Protein AF-X1JEK5-F1 (afdb_monomer_lite)

Secondary structure (DSSP, 8-state):
---THHHHHHHHHHGGGGS----------PPPPTT--S-SS--SHHHHHHHHHHHTTSS---TTT--S-SSS-SHHHHHHHHHHHTTTT-TT----EEEEEE-SSSEEEEEEETTEEEEEE--STT-------

Structure (mmCIF, N/CA/C/O backbone):
data_AF-X1JEK5-F1
#
_entry.id   AF-X1JEK5-F1
#
loop_
_atom_site.group_PDB
_atom_site.id
_atom_site.type_symbol
_atom_site.label_atom_id
_atom_site.label_alt_id
_atom_site.label_comp_id
_atom_site.label_asym_id
_atom_site.label_entity_id
_atom_site.label_seq_id
_atom_site.pdbx_PDB_ins_code
_atom_site.Cartn_x
_atom_site.Cartn_y
_atom_site.Cartn_z
_atom_site.occupancy
_atom_site.B_iso_or_equiv
_atom_site.auth_seq_id
_atom_site.auth_comp_id
_atom_site.auth_asym_id
_atom_site.auth_atom_id
_atom_site.pdbx_PDB_model_num
ATOM 1 N N . MET A 1 1 ? 32.662 72.131 3.505 1.00 45.47 1 MET A N 1
ATOM 2 C CA . MET A 1 1 ? 32.841 71.250 2.326 1.00 45.47 1 MET A CA 1
ATOM 3 C C . MET A 1 1 ? 32.049 69.978 2.584 1.00 45.47 1 MET A C 1
ATOM 5 O O . MET A 1 1 ? 32.233 69.378 3.632 1.00 45.47 1 MET A O 1
ATOM 9 N N . ARG A 1 2 ? 31.080 69.660 1.716 1.00 53.00 2 ARG A N 1
ATOM 10 C CA . ARG A 1 2 ? 30.094 68.582 1.913 1.00 53.00 2 ARG A CA 1
ATOM 11 C C . ARG A 1 2 ? 30.813 67.230 2.032 1.00 53.00 2 ARG A C 1
ATOM 13 O O . ARG A 1 2 ? 31.668 66.919 1.206 1.00 53.00 2 ARG A O 1
ATOM 20 N N . SER A 1 3 ? 30.512 66.485 3.091 1.00 46.38 3 SER A N 1
ATOM 21 C CA . SER A 1 3 ? 31.134 65.209 3.447 1.00 46.38 3 SER A CA 1
ATOM 22 C C . SER A 1 3 ? 30.967 64.182 2.321 1.00 46.38 3 SER A C 1
ATOM 24 O O . SER A 1 3 ? 29.884 63.660 2.081 1.00 46.38 3 SER A O 1
ATOM 26 N N . LYS A 1 4 ? 32.069 63.845 1.640 1.00 52.50 4 LYS A N 1
ATOM 27 C CA . LYS A 1 4 ? 32.129 62.798 0.599 1.00 52.50 4 LYS A CA 1
ATOM 28 C C . LYS A 1 4 ? 31.883 61.373 1.138 1.00 52.50 4 LYS A C 1
ATOM 30 O O . LYS A 1 4 ? 31.865 60.422 0.366 1.00 52.50 4 LYS A O 1
ATOM 35 N N . ALA A 1 5 ? 31.687 61.222 2.449 1.00 52.34 5 ALA A N 1
ATOM 36 C CA . ALA A 1 5 ? 31.521 59.936 3.121 1.00 52.34 5 ALA A CA 1
ATOM 37 C C . ALA A 1 5 ? 30.155 59.272 2.855 1.00 52.34 5 ALA A C 1
ATOM 39 O O . ALA A 1 5 ? 30.081 58.050 2.807 1.00 52.34 5 ALA A O 1
ATOM 40 N N . ALA A 1 6 ? 29.088 60.046 2.619 1.00 50.72 6 ALA A N 1
ATOM 41 C CA . ALA A 1 6 ? 27.742 59.489 2.424 1.00 50.72 6 ALA A CA 1
ATOM 42 C C . ALA A 1 6 ? 27.531 58.850 1.034 1.00 50.72 6 ALA A C 1
ATOM 44 O O . ALA A 1 6 ? 26.699 57.963 0.874 1.00 50.72 6 ALA A O 1
ATOM 45 N N . THR A 1 7 ? 28.303 59.262 0.023 1.00 47.41 7 THR A N 1
ATOM 46 C CA . THR A 1 7 ? 28.150 58.787 -1.366 1.00 47.41 7 THR A CA 1
ATOM 47 C C . THR A 1 7 ? 28.859 57.451 -1.620 1.00 47.41 7 THR A C 1
ATOM 49 O O . THR A 1 7 ? 28.434 56.688 -2.479 1.00 47.41 7 THR A O 1
ATOM 52 N N . LEU A 1 8 ? 29.898 57.118 -0.848 1.00 46.22 8 LEU A N 1
ATOM 53 C CA . LEU A 1 8 ? 30.641 55.856 -0.983 1.00 46.22 8 LEU A CA 1
ATOM 54 C C . LEU A 1 8 ? 29.864 54.646 -0.440 1.00 46.22 8 LEU A C 1
ATOM 56 O O . LEU A 1 8 ? 29.939 53.561 -1.011 1.00 46.22 8 LEU A O 1
ATOM 60 N N . VAL A 1 9 ? 29.061 54.847 0.609 1.00 53.06 9 VAL A N 1
ATOM 61 C CA . VAL A 1 9 ? 28.236 53.788 1.219 1.00 53.06 9 VAL A CA 1
ATOM 62 C C . VAL A 1 9 ? 27.078 53.379 0.299 1.00 53.06 9 VAL A C 1
ATOM 64 O O . VAL A 1 9 ? 26.765 52.197 0.192 1.00 53.06 9 VAL A O 1
ATOM 67 N N . ALA A 1 10 ? 26.497 54.329 -0.444 1.00 50.44 10 ALA A N 1
ATOM 68 C CA . ALA A 1 10 ? 25.443 54.038 -1.419 1.00 50.44 10 ALA A CA 1
ATOM 69 C C . ALA A 1 10 ? 25.958 53.265 -2.653 1.00 50.44 10 ALA A C 1
ATOM 71 O O . ALA A 1 10 ? 25.241 52.425 -3.189 1.00 50.44 10 ALA A O 1
ATOM 72 N N . VAL A 1 11 ? 27.208 53.496 -3.083 1.00 48.00 11 VAL A N 1
ATOM 73 C CA . VAL A 1 11 ? 27.819 52.784 -4.226 1.00 48.00 11 VAL A CA 1
ATOM 74 C C . VAL A 1 11 ? 28.258 51.364 -3.844 1.00 48.00 11 VAL A C 1
ATOM 76 O O . VAL A 1 11 ? 28.119 50.451 -4.653 1.00 48.00 11 VAL A O 1
ATOM 79 N N . ALA A 1 12 ? 28.707 51.143 -2.603 1.00 52.03 12 ALA A N 1
ATOM 80 C CA . ALA A 1 12 ? 29.014 49.800 -2.102 1.00 52.03 12 ALA A CA 1
ATOM 81 C C . ALA A 1 12 ? 27.759 48.912 -1.982 1.00 52.03 12 ALA A C 1
ATOM 83 O O . ALA A 1 12 ? 27.828 47.717 -2.255 1.00 52.03 12 ALA A O 1
ATOM 84 N N . LEU A 1 13 ? 26.603 49.499 -1.643 1.00 48.41 13 LEU A N 1
ATOM 85 C CA . LEU A 1 13 ? 25.332 48.771 -1.573 1.00 48.41 13 LEU A CA 1
ATOM 86 C C . LEU A 1 13 ? 24.755 48.458 -2.968 1.00 48.41 13 LEU A C 1
ATOM 88 O O . LEU A 1 13 ? 24.114 47.427 -3.147 1.00 48.41 13 LEU A O 1
ATOM 92 N N . LEU A 1 14 ? 25.038 49.300 -3.972 1.00 48.25 14 LEU A N 1
ATOM 93 C CA . LEU A 1 14 ? 24.623 49.078 -5.365 1.00 48.25 14 LEU A CA 1
ATOM 94 C C . LEU A 1 14 ? 25.487 48.021 -6.089 1.00 48.25 14 LEU A C 1
ATOM 96 O O . LEU A 1 14 ? 25.005 47.362 -7.005 1.00 48.25 14 LEU A O 1
ATOM 100 N N . LEU A 1 15 ? 26.741 47.819 -5.661 1.00 49.97 15 LEU A N 1
ATOM 101 C CA . LEU A 1 15 ? 27.645 46.785 -6.194 1.00 49.97 15 LEU A CA 1
ATOM 102 C C . LEU A 1 15 ? 27.413 45.388 -5.594 1.00 49.97 15 LEU A C 1
ATOM 104 O O . LEU A 1 15 ? 27.938 44.413 -6.120 1.00 49.97 15 LEU A O 1
ATOM 108 N N . ALA A 1 16 ? 26.605 45.262 -4.539 1.00 52.88 16 ALA A N 1
ATOM 109 C CA . ALA A 1 16 ? 26.243 43.962 -3.974 1.00 52.88 16 ALA A CA 1
ATOM 110 C C . ALA A 1 16 ? 25.140 43.231 -4.770 1.00 52.88 16 ALA A C 1
ATOM 112 O O . ALA A 1 16 ? 24.884 42.062 -4.498 1.00 52.88 16 ALA A O 1
ATOM 113 N N . LEU A 1 17 ? 24.518 43.874 -5.772 1.00 50.12 17 LEU A N 1
ATOM 114 C CA . LEU A 1 17 ? 23.554 43.221 -6.673 1.00 50.12 17 LEU A CA 1
ATOM 115 C C . LEU A 1 17 ? 24.206 42.512 -7.874 1.00 50.12 17 LEU A C 1
ATOM 117 O O . LEU A 1 17 ? 23.498 41.847 -8.626 1.00 50.12 17 LEU A O 1
ATOM 121 N N . SER A 1 18 ? 25.527 42.613 -8.073 1.00 55.88 18 SER A N 1
ATOM 122 C CA . SER A 1 18 ? 26.225 41.774 -9.065 1.00 55.88 18 SER A CA 1
ATOM 123 C C . SER A 1 18 ? 26.683 40.431 -8.498 1.00 55.88 18 SER A C 1
ATOM 125 O O . SER A 1 18 ? 27.146 39.570 -9.248 1.00 55.88 18 SER A O 1
ATOM 127 N N . SER A 1 19 ? 26.521 40.222 -7.191 1.00 59.41 19 SER A N 1
ATOM 128 C CA . SER A 1 19 ? 26.685 38.913 -6.582 1.00 59.41 19 SER A CA 1
ATOM 129 C C . SER A 1 19 ? 25.475 38.085 -6.968 1.00 59.41 19 SER A C 1
ATOM 131 O O . SER A 1 19 ? 24.450 38.123 -6.291 1.00 59.41 19 SER A O 1
ATOM 133 N N . GLY A 1 20 ? 25.589 37.379 -8.095 1.00 62.38 20 GLY A N 1
ATOM 134 C CA . GLY A 1 20 ? 24.672 36.312 -8.449 1.00 62.38 20 GLY A CA 1
ATOM 135 C C . GLY A 1 20 ? 24.498 35.437 -7.219 1.00 62.38 20 GLY A C 1
ATOM 136 O O . GLY A 1 20 ? 25.422 34.725 -6.825 1.00 62.38 20 GLY A O 1
ATOM 137 N N . ALA A 1 21 ? 23.340 35.562 -6.572 1.00 55.12 21 ALA A N 1
ATOM 138 C CA . ALA A 1 21 ? 22.905 34.593 -5.600 1.00 55.12 21 ALA A CA 1
ATOM 139 C C . ALA A 1 21 ? 22.874 33.280 -6.374 1.00 55.12 21 ALA A C 1
ATOM 141 O O . ALA A 1 21 ? 22.025 33.069 -7.239 1.00 55.12 21 ALA A O 1
ATOM 142 N N . VAL A 1 22 ? 23.892 32.456 -6.148 1.00 56.38 22 VAL A N 1
ATOM 143 C CA . VAL A 1 22 ? 23.868 31.067 -6.558 1.00 56.38 22 VAL A CA 1
ATOM 144 C C . VAL A 1 22 ? 22.705 30.467 -5.784 1.00 56.38 22 VAL A C 1
ATOM 146 O O . VAL A 1 22 ? 22.793 30.239 -4.579 1.00 56.38 22 VAL A O 1
ATOM 149 N N . PHE A 1 23 ? 21.564 30.316 -6.452 1.00 56.97 23 PHE A N 1
ATOM 150 C CA . PHE A 1 23 ? 20.526 29.428 -5.969 1.00 56.97 23 PHE A CA 1
ATOM 151 C C . PHE A 1 23 ? 21.180 28.050 -5.988 1.00 56.97 23 PHE A C 1
ATOM 153 O O . PHE A 1 23 ? 21.365 27.455 -7.044 1.00 56.97 23 PHE A O 1
ATOM 160 N N . ALA A 1 24 ? 21.680 27.606 -4.835 1.00 63.56 24 ALA A N 1
ATOM 161 C CA . ALA A 1 24 ? 21.991 26.204 -4.666 1.00 63.56 24 ALA A CA 1
ATOM 162 C C . ALA A 1 24 ? 20.648 25.499 -4.824 1.00 63.56 24 ALA A C 1
ATOM 164 O O . ALA A 1 24 ? 19.755 25.706 -3.999 1.00 63.56 24 ALA A O 1
ATOM 165 N N . ASP A 1 25 ? 20.482 24.768 -5.924 1.00 64.06 25 ASP A N 1
ATOM 166 C CA . ASP A 1 25 ? 19.296 23.963 -6.158 1.00 64.06 25 ASP A CA 1
ATOM 167 C C . ASP A 1 25 ? 19.164 23.004 -4.975 1.00 64.06 25 ASP A C 1
ATOM 169 O O . ASP A 1 25 ? 19.915 22.036 -4.835 1.00 64.06 25 ASP A O 1
ATOM 173 N N . LEU A 1 26 ? 18.246 23.317 -4.061 1.00 67.00 26 LEU A N 1
ATOM 174 C CA . LEU A 1 26 ? 17.883 22.421 -2.981 1.00 67.00 26 LEU A CA 1
ATOM 175 C C . LEU A 1 26 ? 17.124 21.260 -3.624 1.00 67.00 26 LEU A C 1
ATOM 177 O O . LEU A 1 26 ? 15.907 21.318 -3.784 1.00 67.00 26 LEU A O 1
ATOM 181 N N . SER A 1 27 ? 17.842 20.211 -4.028 1.00 66.44 27 SER A N 1
ATOM 182 C CA . SER A 1 27 ? 17.211 18.982 -4.493 1.00 66.44 27 SER A CA 1
ATOM 183 C C . SER A 1 27 ? 16.651 18.238 -3.282 1.00 66.44 27 SER A C 1
ATOM 185 O O . SER A 1 27 ? 17.343 17.451 -2.632 1.00 66.44 27 SER A O 1
ATOM 187 N N . VAL A 1 28 ? 15.390 18.496 -2.948 1.00 66.19 28 VAL A N 1
ATOM 188 C CA . VAL A 1 28 ? 14.643 17.609 -2.056 1.00 66.19 28 VAL A CA 1
ATOM 189 C C . VAL A 1 28 ? 14.432 16.306 -2.821 1.00 66.19 28 VAL A C 1
ATOM 191 O O . VAL A 1 28 ? 13.648 16.247 -3.764 1.00 66.19 28 VAL A O 1
ATOM 194 N N . THR A 1 29 ? 15.177 15.266 -2.453 1.00 56.97 29 THR A N 1
ATOM 195 C CA . THR A 1 29 ? 14.898 13.913 -2.938 1.00 56.97 29 THR A CA 1
ATOM 196 C C . THR A 1 29 ? 13.689 13.420 -2.159 1.00 56.97 29 THR A C 1
ATOM 198 O O . THR A 1 29 ? 13.807 13.103 -0.977 1.00 56.97 29 THR A O 1
ATO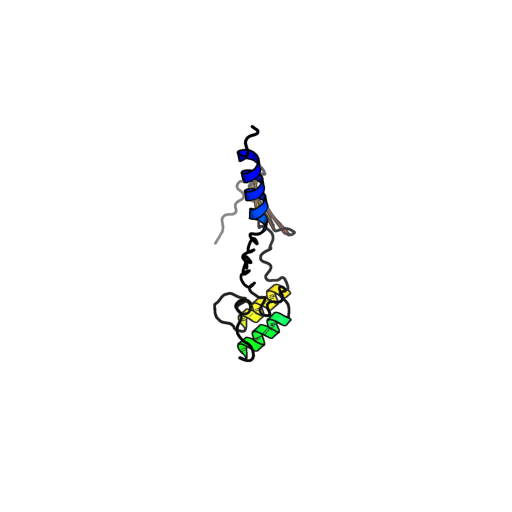M 201 N N . ILE A 1 30 ? 12.515 13.426 -2.792 1.00 65.25 30 ILE A N 1
ATOM 202 C CA . ILE A 1 30 ? 11.332 12.780 -2.224 1.00 65.25 30 ILE A CA 1
ATOM 203 C C . ILE A 1 30 ? 11.678 11.288 -2.121 1.00 65.25 30 ILE A C 1
ATOM 205 O O . ILE A 1 30 ? 12.121 10.715 -3.124 1.00 65.25 30 ILE A O 1
ATOM 209 N N . PRO A 1 31 ? 11.577 10.668 -0.931 1.00 65.81 31 PRO A N 1
ATOM 210 C CA . PRO A 1 31 ? 11.798 9.238 -0.818 1.00 65.81 31 PRO A CA 1
ATOM 211 C C . PRO A 1 31 ? 10.832 8.527 -1.777 1.00 65.81 31 PRO A C 1
ATOM 213 O O . PRO A 1 31 ? 9.668 8.922 -1.852 1.00 65.81 31 PRO A O 1
ATOM 216 N N . PRO A 1 32 ? 11.310 7.536 -2.544 1.00 72.88 32 PRO A N 1
ATOM 217 C CA . PRO A 1 32 ? 10.481 6.842 -3.519 1.00 72.88 32 PRO A CA 1
ATOM 218 C C . PRO A 1 32 ? 9.256 6.262 -2.816 1.00 72.88 32 PRO A C 1
ATOM 220 O O . PRO A 1 32 ? 9.382 5.618 -1.773 1.00 72.88 32 PRO A O 1
ATOM 223 N N . GLN A 1 33 ? 8.077 6.544 -3.362 1.00 89.25 33 GLN A N 1
ATOM 224 C CA . GLN A 1 33 ? 6.826 6.031 -2.832 1.00 89.25 33 GLN A CA 1
ATOM 225 C C . GLN A 1 33 ? 6.799 4.513 -3.041 1.00 89.25 33 GLN A C 1
ATOM 227 O O . GLN A 1 33 ? 6.997 4.030 -4.154 1.00 89.25 33 GLN A O 1
ATOM 232 N N . ALA A 1 34 ? 6.593 3.753 -1.964 1.00 92.25 34 ALA A N 1
ATOM 233 C CA . ALA A 1 34 ? 6.451 2.304 -2.058 1.00 92.25 34 ALA A CA 1
ATOM 234 C C . ALA A 1 34 ? 5.268 1.967 -2.978 1.00 92.25 34 ALA A C 1
ATOM 236 O O . ALA A 1 34 ? 4.168 2.492 -2.790 1.00 92.25 34 ALA A O 1
ATOM 237 N N . GLY A 1 35 ? 5.510 1.124 -3.980 1.00 93.56 35 GLY A N 1
ATOM 238 C CA . GLY A 1 35 ? 4.543 0.790 -5.022 1.00 93.56 35 GLY A CA 1
ATOM 239 C C . GLY A 1 35 ? 4.609 1.652 -6.287 1.00 93.56 35 GLY A C 1
ATOM 240 O O . GLY A 1 35 ? 4.069 1.214 -7.293 1.00 93.56 35 GLY A O 1
ATOM 241 N N . ASP A 1 36 ? 5.295 2.802 -6.279 1.00 95.56 36 ASP A N 1
ATOM 242 C CA . ASP A 1 36 ? 5.610 3.598 -7.484 1.00 95.56 36 ASP A CA 1
ATOM 243 C C . ASP A 1 36 ? 6.946 3.105 -8.072 1.00 95.56 36 ASP A C 1
ATOM 245 O O . ASP 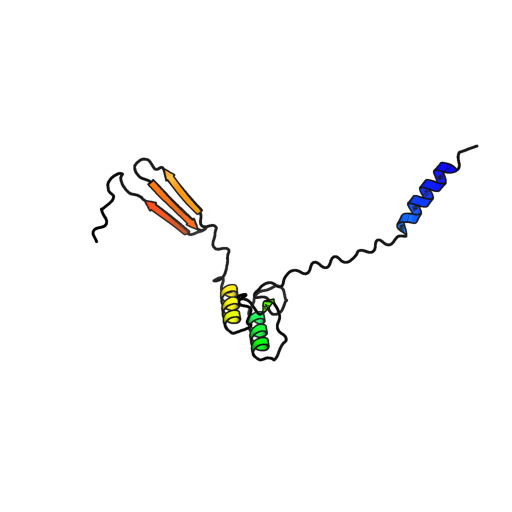A 1 36 ? 8.033 3.679 -7.894 1.00 95.56 36 ASP A O 1
ATOM 249 N N . ALA A 1 37 ? 6.893 1.929 -8.690 1.00 96.25 37 ALA A N 1
ATOM 250 C CA . ALA A 1 37 ? 8.061 1.247 -9.222 1.00 96.25 37 ALA A CA 1
ATOM 251 C C . ALA A 1 37 ? 8.635 1.975 -10.446 1.00 96.25 37 ALA A C 1
ATOM 253 O O . ALA A 1 37 ? 9.863 1.965 -10.645 1.00 96.25 37 ALA A O 1
ATOM 254 N N . ASN A 1 38 ? 7.774 2.589 -11.265 1.00 94.81 38 ASN A N 1
ATOM 255 C CA . ASN A 1 38 ? 8.156 3.258 -12.506 1.00 94.81 38 ASN A CA 1
ATOM 256 C C . ASN A 1 38 ? 8.594 4.731 -12.300 1.00 94.81 38 ASN A C 1
ATOM 258 O O . ASN A 1 38 ? 9.291 5.270 -13.168 1.00 94.81 38 ASN A O 1
ATOM 262 N N . ARG A 1 39 ? 8.318 5.311 -11.120 1.00 92.44 39 ARG A N 1
ATOM 263 C CA . ARG A 1 39 ? 8.641 6.683 -10.690 1.00 92.44 39 ARG A CA 1
ATOM 264 C C . ARG A 1 39 ? 7.907 7.769 -11.468 1.00 92.44 39 ARG A C 1
ATOM 266 O O . ARG A 1 39 ? 8.474 8.843 -1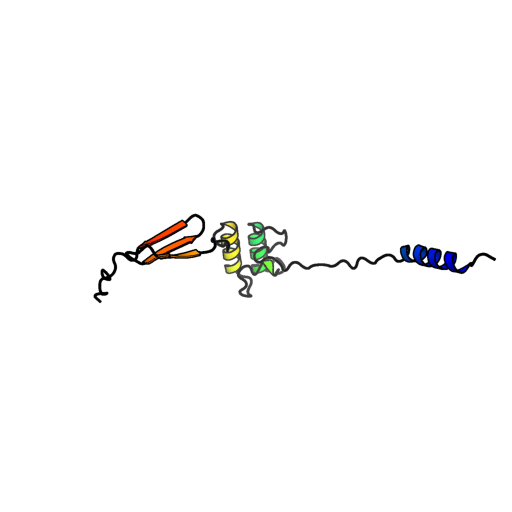1.700 1.00 92.44 39 ARG A O 1
ATOM 273 N N . ASP A 1 40 ? 6.684 7.496 -11.899 1.00 93.44 40 ASP A N 1
ATOM 274 C CA . ASP A 1 40 ? 5.819 8.480 -12.547 1.00 93.44 40 ASP A CA 1
ATOM 275 C C . ASP A 1 40 ? 4.937 9.254 -11.550 1.00 93.44 40 ASP A C 1
ATOM 277 O O . ASP A 1 40 ? 4.307 10.248 -11.926 1.00 93.44 40 ASP A O 1
ATOM 281 N N . GLY A 1 41 ? 4.972 8.867 -10.269 1.00 90.56 41 GLY A N 1
ATOM 282 C CA . GLY A 1 41 ? 4.245 9.509 -9.178 1.00 90.56 41 GLY A CA 1
ATOM 283 C C . GLY A 1 41 ? 2.806 9.020 -9.004 1.00 90.56 41 GLY A C 1
ATOM 284 O O . GLY A 1 41 ? 2.100 9.535 -8.135 1.00 90.56 41 GLY A O 1
ATOM 285 N N . SER A 1 42 ? 2.359 8.056 -9.806 1.00 92.88 42 SER A N 1
ATOM 286 C CA . SER A 1 42 ? 1.099 7.333 -9.630 1.00 92.88 42 SER A CA 1
ATOM 287 C C . SER A 1 42 ? 1.392 5.902 -9.180 1.00 92.88 42 SER A C 1
ATOM 289 O O . SER A 1 42 ? 2.484 5.399 -9.389 1.00 92.88 42 SER A O 1
ATOM 291 N N . ILE A 1 43 ? 0.428 5.258 -8.515 1.00 94.44 43 ILE A N 1
ATOM 292 C CA . ILE A 1 43 ? 0.482 3.808 -8.286 1.00 94.44 43 ILE A CA 1
ATOM 293 C C . ILE A 1 43 ? -0.591 3.184 -9.165 1.00 94.44 43 ILE A C 1
ATOM 295 O O . ILE A 1 43 ? -1.785 3.302 -8.867 1.00 94.44 43 ILE A O 1
ATOM 299 N N . ASP A 1 44 ? -0.174 2.554 -10.257 1.00 96.00 44 ASP A N 1
ATOM 300 C CA . ASP A 1 44 ? -1.063 1.926 -11.227 1.00 96.00 44 ASP A CA 1
ATOM 301 C C . ASP A 1 44 ? -0.487 0.625 -11.829 1.00 96.00 44 ASP A C 1
ATOM 303 O O . ASP A 1 44 ? 0.501 0.050 -11.369 1.00 96.00 44 ASP A O 1
ATOM 307 N N . ALA A 1 45 ? -1.163 0.074 -12.840 1.00 97.06 45 ALA A N 1
ATOM 308 C CA . ALA A 1 45 ? -0.765 -1.196 -13.450 1.00 97.06 45 ALA A CA 1
ATOM 309 C C . ALA A 1 45 ? 0.595 -1.138 -14.185 1.00 97.06 45 ALA A C 1
ATOM 311 O O . ALA A 1 45 ? 1.199 -2.181 -14.467 1.00 97.06 45 ALA A O 1
ATOM 312 N N . LEU A 1 46 ? 1.099 0.054 -14.510 1.00 97.19 46 LEU A N 1
ATOM 313 C CA . LEU A 1 46 ? 2.432 0.228 -15.081 1.00 97.19 46 LEU A CA 1
ATOM 314 C C . LEU A 1 46 ? 3.519 -0.072 -14.047 1.00 97.19 46 LEU A C 1
ATOM 316 O O . LEU A 1 46 ? 4.578 -0.582 -14.424 1.00 97.19 46 LEU A O 1
ATOM 320 N N . ASP A 1 47 ? 3.255 0.156 -12.761 1.00 97.50 47 ASP A N 1
ATOM 321 C CA . ASP A 1 47 ? 4.169 -0.231 -11.687 1.00 97.50 47 ASP A CA 1
ATOM 322 C C . ASP A 1 47 ? 4.291 -1.742 -11.576 1.00 97.50 47 ASP A C 1
ATOM 324 O O . ASP A 1 47 ? 5.405 -2.258 -11.504 1.00 97.50 47 ASP A O 1
ATOM 328 N N . ILE A 1 48 ? 3.174 -2.466 -11.695 1.00 97.62 48 ILE A N 1
ATOM 329 C CA . ILE A 1 48 ? 3.179 -3.936 -11.755 1.00 97.62 48 ILE A CA 1
ATOM 330 C C . ILE A 1 48 ? 4.089 -4.408 -12.890 1.00 97.62 48 ILE A C 1
ATOM 332 O O . ILE A 1 48 ? 5.002 -5.203 -12.670 1.00 97.62 48 ILE A O 1
ATOM 336 N N . THR A 1 49 ? 3.905 -3.849 -14.089 1.00 97.81 49 THR A N 1
ATOM 337 C CA . THR A 1 49 ? 4.727 -4.197 -15.259 1.00 97.81 49 THR A CA 1
ATOM 338 C C . THR A 1 49 ? 6.212 -3.926 -14.995 1.00 97.81 49 THR A C 1
ATOM 340 O O . THR A 1 49 ? 7.086 -4.687 -15.419 1.00 97.81 49 THR A O 1
ATOM 343 N N . LYS A 1 50 ? 6.533 -2.837 -14.286 1.00 97.00 50 LYS A N 1
ATOM 344 C CA . LYS A 1 50 ? 7.909 -2.514 -13.910 1.00 97.00 50 LYS A CA 1
ATOM 345 C C . LYS A 1 50 ? 8.484 -3.545 -12.937 1.00 97.00 50 LYS A C 1
ATOM 347 O O . LYS A 1 50 ? 9.603 -4.003 -13.171 1.00 97.00 50 LYS A O 1
ATOM 352 N N . VAL A 1 51 ? 7.740 -3.934 -11.901 1.00 97.50 51 VAL A N 1
ATOM 353 C CA . VAL A 1 51 ? 8.159 -4.960 -10.931 1.00 97.50 51 VAL A CA 1
ATOM 354 C C . VAL A 1 51 ? 8.369 -6.312 -11.620 1.00 97.50 51 VAL A C 1
ATOM 356 O O . VAL A 1 51 ? 9.420 -6.925 -11.442 1.00 97.50 51 VAL A O 1
ATOM 359 N N . GLU A 1 52 ? 7.455 -6.740 -12.494 1.00 98.00 52 GLU A N 1
ATOM 360 C CA . GLU A 1 52 ? 7.599 -7.980 -13.273 1.00 98.00 52 GLU A CA 1
ATOM 361 C C . GLU A 1 52 ? 8.891 -7.999 -14.100 1.00 98.00 52 GLU A C 1
ATOM 363 O O . GLU A 1 52 ? 9.625 -8.991 -14.113 1.00 98.00 52 GLU A O 1
ATOM 368 N N . LYS A 1 53 ? 9.217 -6.880 -14.761 1.00 98.12 53 LYS A N 1
ATOM 369 C CA . LYS A 1 53 ? 10.465 -6.746 -15.522 1.00 98.12 53 LYS A CA 1
ATOM 370 C C . LYS A 1 53 ? 11.701 -6.777 -14.625 1.00 98.12 53 LYS A C 1
ATOM 372 O O . LYS A 1 53 ? 12.719 -7.321 -15.050 1.00 98.12 53 LYS A O 1
ATOM 377 N N . VAL A 1 54 ? 11.640 -6.223 -13.414 1.00 97.31 54 VAL A N 1
ATOM 378 C CA . VAL A 1 54 ? 12.741 -6.295 -12.437 1.00 97.31 54 VAL A CA 1
ATOM 379 C C . VAL A 1 54 ? 12.953 -7.733 -11.965 1.00 97.31 54 VAL A C 1
ATOM 381 O O . VAL A 1 54 ? 14.082 -8.218 -12.008 1.00 97.31 54 VAL A O 1
ATOM 384 N N . ILE A 1 55 ? 11.881 -8.445 -11.608 1.00 97.31 55 ILE A N 1
ATOM 385 C CA . ILE A 1 55 ? 11.932 -9.859 -11.197 1.00 97.31 55 ILE A CA 1
ATOM 386 C C . ILE A 1 55 ? 12.502 -10.733 -12.324 1.00 97.31 55 ILE A C 1
ATOM 388 O O . ILE A 1 55 ? 13.313 -11.626 -12.081 1.00 97.31 55 ILE A O 1
ATOM 392 N N . ALA A 1 56 ? 12.129 -10.450 -13.574 1.00 97.25 56 ALA A N 1
ATOM 393 C CA . ALA A 1 56 ? 12.655 -11.136 -14.752 1.00 97.25 56 ALA A CA 1
ATOM 394 C C . ALA A 1 56 ? 14.106 -10.748 -15.114 1.00 97.25 56 ALA A C 1
ATOM 396 O O . ALA A 1 56 ? 14.662 -11.297 -16.067 1.00 97.25 56 ALA A O 1
ATOM 397 N N . GLY A 1 57 ? 14.721 -9.794 -14.406 1.00 96.12 57 GLY A N 1
ATOM 398 C CA . GLY A 1 57 ? 16.065 -9.283 -14.697 1.00 96.12 57 GLY A CA 1
ATOM 399 C C . GLY A 1 57 ? 16.157 -8.451 -15.982 1.00 96.12 57 GLY A C 1
ATOM 400 O O . GLY A 1 57 ? 17.249 -8.259 -16.517 1.00 96.12 57 GLY A O 1
ATOM 401 N N . LEU A 1 58 ? 15.021 -7.980 -16.501 1.00 97.31 58 LEU A N 1
ATOM 402 C CA . LEU A 1 58 ? 14.921 -7.183 -17.726 1.00 97.31 58 LEU A CA 1
ATOM 403 C C . LEU A 1 58 ? 15.100 -5.682 -17.471 1.00 97.31 58 LEU A C 1
ATOM 405 O O . LEU A 1 58 ? 15.502 -4.964 -18.381 1.00 97.31 58 LEU A O 1
ATOM 409 N N . ASP A 1 59 ? 14.819 -5.221 -16.251 1.00 96.44 59 ASP A N 1
ATOM 410 C CA . ASP A 1 59 ? 14.958 -3.829 -15.823 1.00 96.44 59 ASP A CA 1
ATOM 411 C C . ASP A 1 59 ? 15.721 -3.725 -14.491 1.00 96.44 59 ASP A C 1
ATOM 413 O O . ASP A 1 59 ? 15.746 -4.656 -13.689 1.00 96.44 59 ASP A O 1
ATOM 417 N N . ALA A 1 60 ? 16.322 -2.560 -14.231 1.00 95.00 60 ALA A N 1
ATOM 418 C CA . ALA A 1 60 ? 16.972 -2.278 -12.954 1.00 95.00 60 ALA A CA 1
ATOM 419 C C . ALA A 1 60 ? 15.952 -2.105 -11.818 1.00 95.00 60 ALA A C 1
ATOM 421 O O . ALA A 1 60 ? 14.945 -1.408 -11.985 1.00 95.00 60 ALA A O 1
ATOM 422 N N . ALA A 1 61 ? 16.272 -2.682 -10.659 1.00 94.19 61 ALA A N 1
ATOM 423 C CA . ALA A 1 61 ? 15.517 -2.521 -9.426 1.00 94.19 61 ALA A CA 1
ATOM 424 C C . ALA A 1 61 ? 15.416 -1.049 -9.001 1.00 94.19 61 ALA A C 1
ATOM 426 O O . ALA A 1 61 ? 16.390 -0.290 -9.049 1.00 94.19 61 ALA A O 1
ATOM 427 N N . THR A 1 62 ? 14.229 -0.655 -8.550 1.00 93.50 62 THR A N 1
ATOM 428 C CA . THR A 1 62 ? 13.963 0.650 -7.945 1.00 93.50 62 THR A CA 1
ATOM 429 C C . THR A 1 62 ? 13.464 0.435 -6.521 1.00 93.50 62 THR A C 1
ATOM 431 O O . THR A 1 62 ? 12.837 -0.572 -6.227 1.00 93.50 62 THR A O 1
ATOM 434 N N . ALA A 1 63 ? 13.710 1.388 -5.623 1.00 90.94 63 ALA A N 1
ATOM 435 C CA . ALA A 1 63 ? 13.182 1.304 -4.260 1.00 90.94 63 ALA A CA 1
ATOM 436 C C . ALA A 1 63 ? 11.641 1.353 -4.188 1.00 90.94 63 ALA A C 1
ATOM 438 O O . ALA A 1 63 ? 11.085 0.927 -3.192 1.00 90.94 63 ALA A O 1
ATOM 439 N N . GLY A 1 64 ? 10.954 1.836 -5.233 1.00 92.94 64 GLY A N 1
ATOM 440 C CA . GLY A 1 64 ? 9.492 1.742 -5.326 1.00 92.94 64 GLY A CA 1
ATOM 441 C C . GLY A 1 64 ? 8.987 0.350 -5.729 1.00 92.94 64 GLY A C 1
ATOM 442 O O . GLY A 1 64 ? 7.813 0.063 -5.528 1.00 92.94 64 GLY A O 1
ATOM 443 N N . ALA A 1 65 ? 9.859 -0.513 -6.272 1.00 96.31 65 ALA A N 1
ATOM 444 C CA . ALA A 1 65 ? 9.513 -1.882 -6.659 1.00 96.31 65 ALA A CA 1
ATOM 445 C C . ALA A 1 65 ? 9.414 -2.852 -5.469 1.00 96.31 65 ALA A C 1
ATOM 447 O O . ALA A 1 65 ? 8.718 -3.851 -5.590 1.00 96.31 65 ALA A O 1
ATOM 448 N N . ASP A 1 66 ? 10.083 -2.553 -4.352 1.00 96.00 66 ASP A N 1
ATOM 449 C CA . ASP A 1 66 ? 9.875 -3.204 -3.050 1.00 96.00 66 ASP A CA 1
ATOM 450 C C . ASP A 1 66 ? 8.680 -2.516 -2.369 1.00 96.00 66 ASP A C 1
ATOM 452 O O . ASP A 1 66 ? 8.813 -1.589 -1.567 1.00 96.00 66 ASP A O 1
ATOM 456 N N . ALA A 1 67 ? 7.481 -2.863 -2.826 1.00 94.56 67 ALA A N 1
ATOM 457 C CA . ALA A 1 67 ? 6.247 -2.210 -2.423 1.00 94.56 67 ALA A CA 1
ATOM 458 C C . ALA A 1 67 ? 5.810 -2.634 -1.016 1.00 94.56 67 ALA A C 1
ATOM 460 O O . ALA A 1 67 ? 5.169 -1.848 -0.309 1.00 94.56 67 ALA A O 1
ATOM 461 N N . ASN A 1 68 ? 6.108 -3.873 -0.606 1.00 93.25 68 ASN A N 1
ATOM 462 C CA . ASN A 1 68 ? 5.760 -4.370 0.725 1.00 93.25 68 ASN A CA 1
ATOM 463 C C . ASN A 1 68 ? 6.831 -4.057 1.792 1.00 93.25 68 ASN A C 1
ATOM 465 O O . ASN A 1 68 ? 6.533 -4.212 2.980 1.00 93.25 68 ASN A O 1
ATOM 469 N N . LEU A 1 69 ? 7.997 -3.543 1.378 1.00 93.50 69 LEU A N 1
ATOM 470 C CA . LEU A 1 69 ? 9.124 -3.140 2.219 1.00 93.50 69 LEU A CA 1
ATOM 471 C C . LEU A 1 69 ? 9.715 -4.301 3.028 1.00 93.50 69 LEU A C 1
ATOM 473 O O . LEU A 1 69 ? 10.149 -4.109 4.170 1.00 93.50 69 LEU A O 1
ATOM 477 N N . ASP A 1 70 ? 9.712 -5.507 2.456 1.00 95.12 70 ASP A N 1
ATOM 478 C CA . ASP A 1 70 ? 10.343 -6.684 3.058 1.00 95.12 70 ASP A CA 1
ATOM 479 C C . ASP A 1 70 ? 11.834 -6.821 2.694 1.00 95.12 70 ASP A C 1
ATOM 481 O O . ASP A 1 70 ? 12.562 -7.568 3.356 1.00 95.12 70 ASP A O 1
ATOM 485 N N . GLY A 1 71 ? 12.307 -6.019 1.733 1.00 94.12 71 GLY A N 1
ATOM 486 C CA . GLY A 1 71 ? 13.694 -5.962 1.280 1.00 94.12 71 GLY A CA 1
ATOM 487 C C . GLY A 1 71 ? 14.010 -6.842 0.070 1.00 94.12 71 GLY A C 1
ATOM 488 O O . GLY A 1 71 ? 15.111 -6.718 -0.476 1.00 94.12 71 GLY A O 1
ATOM 489 N N . ASP A 1 72 ? 13.078 -7.684 -0.379 1.00 96.06 72 ASP A N 1
ATOM 490 C CA . ASP A 1 72 ? 13.240 -8.596 -1.507 1.00 96.06 72 ASP A CA 1
ATOM 491 C C . ASP A 1 72 ? 12.210 -8.291 -2.602 1.00 96.06 72 ASP A C 1
ATOM 493 O O . ASP A 1 72 ? 11.032 -8.576 -2.448 1.00 96.06 72 ASP A O 1
ATOM 497 N N . ILE A 1 73 ? 12.651 -7.838 -3.781 1.00 97.06 73 ILE A N 1
ATOM 498 C CA . ILE A 1 73 ? 11.724 -7.567 -4.895 1.00 97.06 73 ILE A CA 1
ATOM 499 C C . ILE A 1 73 ? 11.213 -8.885 -5.488 1.00 97.06 73 ILE A C 1
ATOM 501 O O . ILE A 1 73 ? 11.944 -9.594 -6.191 1.00 97.06 73 ILE A O 1
ATOM 505 N N . ASN A 1 74 ? 9.954 -9.216 -5.213 1.00 97.38 74 ASN A N 1
ATOM 506 C CA . ASN A 1 74 ? 9.337 -10.485 -5.570 1.00 97.38 74 ASN A CA 1
ATOM 507 C C . ASN A 1 74 ? 7.821 -10.351 -5.853 1.00 97.38 74 ASN A C 1
ATOM 509 O O . ASN A 1 74 ? 7.259 -9.263 -5.946 1.00 97.38 74 ASN A O 1
ATOM 513 N N . ALA A 1 75 ? 7.127 -11.473 -6.071 1.00 97.19 75 ALA A N 1
ATOM 514 C CA . ALA A 1 75 ? 5.701 -11.462 -6.424 1.00 97.19 75 ALA A CA 1
ATOM 515 C C . ALA A 1 75 ? 4.781 -10.889 -5.317 1.00 97.19 75 ALA A C 1
ATOM 517 O O . ALA A 1 75 ? 3.659 -10.462 -5.603 1.00 97.19 75 ALA A O 1
ATOM 518 N N . CYS A 1 76 ? 5.235 -10.852 -4.062 1.00 96.31 76 CYS A N 1
ATOM 519 C CA . CYS A 1 76 ? 4.517 -10.209 -2.964 1.00 96.31 76 CYS A CA 1
ATOM 520 C C . CYS A 1 76 ? 4.386 -8.692 -3.173 1.00 96.31 76 CYS A C 1
ATOM 522 O O . CYS A 1 76 ? 3.356 -8.125 -2.802 1.00 96.31 76 CYS A O 1
ATOM 524 N N . ASP A 1 77 ? 5.356 -8.048 -3.826 1.00 96.94 77 ASP A N 1
ATOM 525 C CA . ASP A 1 77 ? 5.289 -6.623 -4.166 1.00 96.94 77 ASP A CA 1
ATOM 526 C C . ASP A 1 77 ? 4.215 -6.331 -5.202 1.00 96.94 77 ASP A C 1
ATOM 528 O O . ASP A 1 77 ? 3.465 -5.366 -5.069 1.00 96.94 77 ASP A O 1
ATOM 532 N N . ILE A 1 78 ? 4.068 -7.218 -6.190 1.00 97.06 78 ILE A N 1
ATOM 533 C CA . ILE A 1 78 ? 2.980 -7.138 -7.170 1.00 97.06 78 ILE A CA 1
ATOM 534 C C . ILE A 1 78 ? 1.636 -7.183 -6.442 1.00 97.06 78 ILE A C 1
ATOM 536 O O . ILE A 1 78 ? 0.796 -6.309 -6.641 1.00 97.06 78 ILE A O 1
ATOM 540 N N . THR A 1 79 ? 1.464 -8.140 -5.526 1.00 96.00 79 THR A N 1
ATOM 541 C CA . THR A 1 79 ? 0.224 -8.265 -4.741 1.00 96.00 79 THR A CA 1
ATOM 542 C C . THR A 1 79 ? -0.043 -7.007 -3.909 1.00 96.00 79 THR A C 1
ATOM 544 O O . THR A 1 79 ? -1.190 -6.579 -3.760 1.00 96.00 79 THR A O 1
ATOM 547 N N . LYS A 1 80 ? 1.006 -6.388 -3.355 1.00 94.69 80 LYS A N 1
ATOM 548 C CA . LYS A 1 80 ? 0.887 -5.131 -2.612 1.00 94.69 80 LYS A CA 1
ATOM 549 C C . LYS A 1 80 ? 0.387 -4.001 -3.516 1.00 94.69 80 LYS A C 1
ATOM 551 O O . LYS A 1 80 ? -0.583 -3.336 -3.157 1.00 94.69 80 LYS A O 1
ATOM 556 N N . VAL A 1 81 ? 0.990 -3.819 -4.690 1.00 95.12 81 VAL A N 1
ATOM 557 C CA . VAL A 1 81 ? 0.577 -2.800 -5.669 1.00 95.12 81 VAL A CA 1
ATOM 558 C C . VAL A 1 81 ? -0.863 -3.034 -6.133 1.00 95.12 81 VAL A C 1
ATOM 560 O O . VAL A 1 81 ? -1.672 -2.110 -6.105 1.00 95.12 81 VAL A O 1
ATOM 563 N N . GLU A 1 82 ? -1.239 -4.273 -6.455 1.00 95.56 82 GLU A N 1
ATOM 564 C CA . GLU A 1 82 ? -2.617 -4.632 -6.819 1.00 95.56 82 GLU A CA 1
ATOM 565 C C . GLU A 1 82 ? -3.622 -4.261 -5.724 1.00 95.56 82 GLU A C 1
ATOM 567 O O . GLU A 1 82 ? -4.681 -3.696 -6.005 1.00 95.56 82 GLU A O 1
ATOM 572 N N . ARG A 1 83 ? -3.287 -4.535 -4.456 1.00 94.69 83 ARG A N 1
ATOM 573 C CA . ARG A 1 83 ? -4.133 -4.158 -3.318 1.00 94.69 83 ARG A CA 1
ATOM 574 C C . ARG A 1 83 ? -4.252 -2.645 -3.167 1.00 94.69 83 ARG A C 1
ATOM 576 O O . ARG A 1 83 ? -5.338 -2.177 -2.825 1.00 94.69 83 ARG A O 1
ATOM 583 N N . VAL A 1 84 ? -3.186 -1.886 -3.418 1.00 91.25 84 VAL A N 1
ATOM 584 C CA . VAL A 1 84 ? -3.226 -0.415 -3.398 1.00 91.25 84 VAL A CA 1
ATOM 585 C C . VAL A 1 84 ? -4.144 0.109 -4.504 1.00 91.25 84 VAL A C 1
ATOM 587 O O . VAL A 1 84 ? -5.047 0.891 -4.212 1.00 91.25 84 VAL A O 1
ATOM 590 N N . ILE A 1 85 ? -3.991 -0.382 -5.738 1.00 92.50 85 ILE A N 1
ATOM 591 C CA . ILE A 1 85 ? -4.823 0.002 -6.893 1.00 92.50 85 ILE A CA 1
ATOM 592 C C . ILE A 1 85 ? -6.298 -0.339 -6.649 1.00 92.50 85 ILE A C 1
ATOM 594 O O . ILE A 1 85 ? -7.189 0.446 -6.968 1.00 92.50 85 ILE A O 1
ATOM 598 N N . ALA A 1 86 ? -6.567 -1.496 -6.040 1.00 91.19 86 ALA A N 1
ATOM 599 C CA . ALA A 1 86 ? -7.913 -1.924 -5.673 1.00 91.19 86 ALA A CA 1
ATOM 600 C C . ALA A 1 86 ? -8.497 -1.166 -4.461 1.00 91.19 86 ALA A C 1
ATOM 602 O O . ALA A 1 86 ? -9.634 -1.432 -4.070 1.00 91.19 86 ALA A O 1
ATOM 603 N N . GLY A 1 87 ? -7.739 -0.261 -3.831 1.00 86.50 87 GLY A N 1
ATOM 604 C CA . GLY A 1 87 ? -8.154 0.464 -2.626 1.00 86.50 87 GLY A CA 1
ATOM 605 C C . GLY A 1 87 ? -8.233 -0.404 -1.364 1.00 86.50 87 GLY A C 1
ATOM 606 O O . GLY A 1 87 ? -8.759 0.030 -0.343 1.00 86.50 87 GLY A O 1
ATOM 607 N N . LEU A 1 88 ? -7.704 -1.628 -1.410 1.00 85.31 88 LEU A N 1
ATOM 608 C CA . LEU A 1 88 ? -7.700 -2.595 -0.306 1.00 85.31 88 LEU A CA 1
ATOM 609 C C . LEU A 1 88 ? -6.544 -2.382 0.674 1.00 85.31 88 LEU A C 1
ATOM 611 O O . LEU A 1 88 ? -6.487 -3.034 1.717 1.00 85.31 88 LEU A O 1
ATOM 615 N N . ASP A 1 89 ? -5.595 -1.525 0.311 1.00 76.75 89 ASP A N 1
ATOM 616 C CA . ASP A 1 89 ? -4.419 -1.179 1.110 1.00 76.75 89 ASP A CA 1
ATOM 617 C C . ASP A 1 89 ? -4.402 0.288 1.545 1.00 76.75 89 ASP A C 1
ATOM 619 O O . ASP A 1 89 ? -3.375 0.809 1.982 1.00 76.75 89 ASP A O 1
ATOM 623 N N . ALA A 1 90 ? -5.550 0.961 1.444 1.00 62.09 90 ALA A N 1
ATOM 624 C CA . ALA A 1 90 ? -5.714 2.296 1.978 1.00 62.09 90 ALA A CA 1
ATOM 625 C C . ALA A 1 90 ? -5.548 2.252 3.506 1.00 62.09 90 ALA A C 1
ATOM 627 O O . ALA A 1 90 ? -6.489 1.990 4.252 1.00 62.09 90 ALA A O 1
ATOM 628 N N . SER A 1 91 ? -4.356 2.611 3.984 1.00 58.22 91 SER A N 1
ATOM 629 C CA . SER A 1 91 ? -4.106 3.067 5.358 1.00 58.22 91 SER A CA 1
ATOM 630 C C . SER A 1 91 ? -4.762 4.436 5.634 1.00 58.22 91 SER A C 1
ATOM 632 O O . SER A 1 91 ? -4.205 5.289 6.318 1.00 58.22 91 SER A O 1
ATOM 634 N N . SER A 1 92 ? -5.948 4.658 5.075 1.00 58.53 92 SER A N 1
ATOM 635 C CA . SER A 1 92 ? -6.911 5.678 5.474 1.00 58.53 92 SER A CA 1
ATOM 636 C C . SER A 1 92 ? -8.286 5.032 5.668 1.00 58.53 92 SER A C 1
ATOM 638 O O . SER A 1 92 ? -9.321 5.636 5.386 1.00 58.53 92 SER A O 1
ATOM 640 N N . ALA A 1 93 ? -8.294 3.775 6.123 1.00 59.22 93 ALA A N 1
ATOM 641 C CA . ALA A 1 93 ? -9.287 3.324 7.083 1.00 59.22 93 ALA A CA 1
ATOM 642 C C . ALA A 1 93 ? -9.489 4.487 8.072 1.00 59.22 93 ALA A C 1
ATOM 644 O O . ALA A 1 93 ? -8.495 5.022 8.572 1.00 59.22 93 ALA A O 1
ATOM 645 N N . GLY A 1 94 ? -10.716 4.996 8.207 1.00 67.00 94 GLY A N 1
ATOM 646 C CA . GLY A 1 94 ? -10.990 6.141 9.074 1.00 67.00 94 GLY A CA 1
ATOM 647 C C . GLY A 1 94 ? -10.369 5.936 10.457 1.00 67.00 94 GLY A C 1
ATOM 648 O O . GLY A 1 94 ? -10.086 4.810 10.864 1.00 67.00 94 GLY A O 1
ATOM 649 N N . GLU A 1 95 ? -10.111 7.019 11.185 1.00 83.12 95 GLU A N 1
ATOM 650 C CA . GLU A 1 95 ? -9.687 6.872 12.576 1.00 83.12 95 GLU A CA 1
ATOM 651 C C . GLU A 1 95 ? -10.732 6.017 13.308 1.00 83.12 95 GLU A C 1
ATOM 653 O O . GLU A 1 95 ? -11.911 6.360 13.309 1.00 83.12 95 GLU A O 1
ATOM 658 N N . LEU A 1 96 ? -10.314 4.868 13.853 1.00 89.00 96 LEU A N 1
ATOM 659 C CA . LEU A 1 96 ? -11.189 4.042 14.676 1.00 89.00 96 LEU A CA 1
ATOM 660 C C . LEU A 1 96 ? -11.343 4.746 16.022 1.00 89.00 96 LEU A C 1
ATOM 662 O O . LEU A 1 96 ? -10.467 4.651 16.885 1.00 89.00 96 LEU A O 1
ATOM 666 N N . THR A 1 97 ? -12.439 5.466 16.195 1.00 92.81 97 THR A N 1
ATOM 667 C CA . THR A 1 97 ? -12.735 6.203 17.416 1.00 92.81 97 THR A CA 1
ATOM 668 C C . THR A 1 97 ? -13.576 5.331 18.343 1.00 92.81 97 THR A C 1
ATOM 670 O O . THR A 1 97 ? -14.540 4.677 17.945 1.00 92.81 97 THR A O 1
ATOM 673 N N . ILE A 1 98 ? -13.175 5.280 19.615 1.00 93.69 98 ILE A N 1
ATOM 674 C CA . ILE A 1 98 ? -13.884 4.534 20.657 1.00 93.69 98 ILE A CA 1
ATOM 675 C C . ILE A 1 98 ? -14.389 5.542 21.681 1.00 93.69 98 ILE A C 1
ATOM 677 O O . ILE A 1 98 ? -13.603 6.182 22.383 1.00 93.69 98 ILE A O 1
ATOM 681 N N . HIS A 1 99 ? -15.708 5.671 21.777 1.00 92.19 99 HIS A N 1
ATOM 682 C CA . HIS A 1 99 ? -16.370 6.553 22.726 1.00 92.19 99 HIS A CA 1
ATOM 683 C C . HIS A 1 99 ? -16.949 5.739 23.881 1.00 92.19 99 HIS A C 1
ATOM 685 O O . HIS A 1 99 ? -17.781 4.859 23.667 1.00 92.19 99 HIS A O 1
ATOM 691 N N . PHE A 1 100 ? -16.552 6.075 25.108 1.00 88.94 100 PHE A N 1
ATOM 692 C CA . PHE A 1 100 ? -17.223 5.604 26.318 1.00 88.94 100 PHE A CA 1
ATOM 693 C C . PHE A 1 100 ? -18.353 6.573 26.658 1.00 88.94 100 PHE A C 1
ATOM 695 O O . PHE A 1 100 ? -18.107 7.757 26.899 1.00 88.94 100 PHE A O 1
ATOM 702 N N . ILE A 1 101 ? -19.585 6.077 26.655 1.00 87.00 101 ILE A N 1
ATOM 703 C CA . ILE A 1 101 ? -20.788 6.864 26.901 1.00 87.00 101 ILE A CA 1
ATOM 704 C C . ILE A 1 101 ? -21.408 6.383 28.212 1.00 87.00 101 ILE A C 1
ATOM 706 O O . ILE A 1 101 ? -21.803 5.225 28.341 1.00 87.00 101 ILE A O 1
ATOM 710 N N . ASP A 1 102 ? -21.525 7.292 29.178 1.00 84.19 102 ASP A N 1
ATOM 711 C CA . ASP A 1 102 ? -22.313 7.052 30.386 1.00 84.19 102 ASP A CA 1
ATOM 712 C C . ASP A 1 102 ? -23.796 7.289 30.069 1.00 84.19 102 ASP A C 1
ATOM 714 O O . ASP A 1 102 ? -24.239 8.428 29.902 1.00 84.19 102 ASP A O 1
ATOM 718 N N . VAL A 1 103 ? -24.561 6.202 29.956 1.00 82.25 103 VAL A N 1
ATOM 719 C CA . VAL A 1 103 ? -26.014 6.234 29.717 1.00 82.25 103 VAL A CA 1
ATOM 720 C C . VAL A 1 103 ? -26.821 5.964 30.999 1.00 82.25 103 VAL A C 1
ATOM 722 O O . VAL A 1 103 ? -28.030 5.725 30.956 1.00 82.25 103 VAL A O 1
ATOM 725 N N . GLY A 1 104 ? -26.177 6.017 32.173 1.00 76.50 104 GLY A N 1
ATOM 726 C CA . GLY A 1 104 ? -26.785 5.872 33.497 1.00 76.50 104 GLY A CA 1
ATOM 727 C C . GLY A 1 104 ? -27.056 4.422 33.922 1.00 76.50 104 GLY A C 1
ATOM 728 O O . GLY A 1 104 ? -26.503 3.953 34.925 1.00 76.50 104 GLY A O 1
ATOM 729 N N . GLN A 1 105 ? -27.918 3.707 33.184 1.00 67.81 105 GLN A N 1
ATOM 730 C CA . GLN A 1 105 ? -28.374 2.341 33.528 1.00 67.81 105 GLN A CA 1
ATOM 731 C C . GLN A 1 105 ? -27.410 1.222 33.097 1.00 67.81 105 GLN A C 1
ATOM 733 O O . GLN A 1 105 ? -27.610 0.071 33.487 1.00 67.81 105 GLN A O 1
ATOM 738 N N . GLY A 1 106 ? -26.360 1.578 32.359 1.00 72.88 106 GLY A N 1
ATOM 739 C CA . GLY A 1 106 ? -25.306 0.705 31.852 1.00 72.88 106 GLY A CA 1
ATOM 740 C C . GLY A 1 106 ? -24.201 1.546 31.212 1.00 72.88 106 GLY A C 1
ATOM 741 O O . GLY A 1 106 ? -24.371 2.756 31.034 1.00 72.88 106 GLY A O 1
ATOM 742 N N . ASP A 1 107 ? -23.079 0.913 30.889 1.00 80.12 107 ASP A N 1
ATOM 743 C CA . ASP A 1 107 ? -22.023 1.539 30.094 1.00 80.12 107 ASP A CA 1
ATOM 744 C C . ASP A 1 107 ? -22.317 1.267 28.613 1.00 80.12 107 ASP A C 1
ATOM 746 O O . ASP A 1 107 ? -22.643 0.135 28.248 1.00 80.12 107 ASP A O 1
ATOM 750 N N . ALA A 1 108 ? -22.213 2.281 27.754 1.00 90.00 108 ALA A N 1
ATOM 751 C CA . ALA A 1 108 ? -22.332 2.111 26.309 1.00 90.00 108 ALA A CA 1
ATOM 752 C C . ALA A 1 108 ? -21.008 2.462 25.626 1.00 90.00 108 ALA A C 1
ATOM 754 O O . ALA A 1 108 ? -20.327 3.418 26.005 1.00 90.00 108 ALA A O 1
ATOM 755 N N . ILE A 1 109 ? -20.648 1.688 24.604 1.00 92.38 109 ILE A N 1
ATOM 756 C CA . ILE A 1 109 ? -19.466 1.940 23.779 1.00 92.38 109 ILE A CA 1
ATOM 757 C C . ILE A 1 109 ? -19.928 2.180 22.347 1.00 92.38 109 ILE A C 1
ATOM 759 O O . ILE A 1 109 ? -20.609 1.336 21.769 1.00 92.38 109 ILE A O 1
ATOM 763 N N . LEU A 1 110 ? -19.536 3.311 21.765 1.00 92.31 110 LEU A N 1
ATOM 764 C CA . LEU A 1 110 ? -19.672 3.558 20.331 1.00 92.31 110 LEU A CA 1
ATOM 765 C C . LEU A 1 110 ? -18.301 3.399 19.676 1.00 92.31 110 LEU A C 1
ATOM 767 O O . LEU A 1 110 ? -17.342 4.064 20.067 1.00 92.31 110 LEU A O 1
ATOM 771 N N . ILE A 1 111 ? -18.233 2.510 18.693 1.00 93.69 111 ILE A N 1
ATOM 772 C CA . ILE A 1 111 ? -17.088 2.326 17.808 1.00 93.69 111 ILE A CA 1
ATOM 773 C C . ILE A 1 111 ? -17.446 2.993 16.484 1.00 93.69 111 ILE A C 1
ATOM 775 O O . ILE A 1 111 ? -18.391 2.560 15.823 1.00 93.69 111 ILE A O 1
ATOM 779 N N . ASP A 1 112 ? -16.707 4.028 16.108 1.00 92.06 112 ASP A N 1
ATOM 780 C CA . ASP A 1 112 ? -16.871 4.741 14.843 1.00 92.06 112 ASP A CA 1
ATOM 781 C C . ASP A 1 112 ? -15.631 4.529 13.964 1.00 92.06 112 ASP A C 1
ATOM 783 O O . ASP A 1 112 ? -14.486 4.557 14.413 1.00 92.06 112 ASP A O 1
ATOM 787 N N . HIS A 1 113 ? -15.893 4.212 12.701 1.00 89.75 113 HIS A N 1
ATOM 788 C CA . HIS A 1 113 ? -14.916 4.061 11.642 1.00 89.75 113 HIS A CA 1
ATOM 789 C C . HIS A 1 113 ? -15.464 4.683 10.345 1.00 89.75 113 HIS A C 1
ATOM 791 O O . HIS A 1 113 ? -15.743 4.012 9.339 1.00 89.75 113 HIS A O 1
ATOM 797 N N . GLY A 1 114 ? -15.648 6.001 10.369 1.00 85.38 114 GLY A N 1
ATOM 798 C CA . GLY A 1 114 ? -15.966 6.825 9.208 1.00 85.38 114 GLY A CA 1
ATOM 799 C C . GLY A 1 114 ? -17.421 6.707 8.759 1.00 85.38 114 GLY A C 1
ATOM 800 O O . GLY A 1 114 ? -18.235 7.567 9.061 1.00 85.38 114 GLY A O 1
ATOM 801 N N . THR A 1 115 ? -17.748 5.680 7.968 1.00 85.81 115 THR A N 1
ATOM 802 C CA . THR A 1 115 ? -19.144 5.411 7.533 1.00 85.81 115 THR A CA 1
ATOM 803 C C . THR A 1 115 ? -19.764 4.211 8.237 1.00 85.81 115 THR A C 1
ATOM 805 O O . THR A 1 115 ? -20.933 3.895 8.018 1.00 85.81 115 THR A O 1
ATOM 808 N N . TYR A 1 116 ? -18.972 3.534 9.066 1.00 88.69 116 TYR A N 1
ATOM 809 C CA . TYR A 1 116 ? -19.388 2.380 9.840 1.00 88.69 116 TYR A CA 1
ATOM 810 C C . TYR A 1 116 ? -19.424 2.765 11.310 1.00 88.69 116 TYR A C 1
ATOM 812 O O . TYR A 1 116 ? -18.427 3.235 11.850 1.00 88.69 116 TYR A O 1
ATOM 820 N N . GLU A 1 117 ? -20.555 2.509 11.953 1.00 94.19 117 GLU A N 1
ATOM 821 C CA . GLU A 1 117 ? -20.752 2.749 13.377 1.00 94.19 117 GLU A CA 1
ATOM 822 C C . GLU A 1 117 ? -21.297 1.476 14.025 1.00 94.19 117 GLU A C 1
ATOM 824 O O . GLU A 1 117 ? -22.176 0.802 13.477 1.00 94.19 117 GLU A O 1
ATOM 829 N N . MET A 1 118 ? -20.778 1.137 15.201 1.00 94.62 118 MET A N 1
ATOM 830 C CA . MET A 1 118 ? -21.263 0.032 16.017 1.00 94.62 118 MET A CA 1
ATOM 831 C C . MET A 1 118 ? -21.478 0.514 17.447 1.00 94.62 118 MET A C 1
ATOM 833 O O . MET A 1 118 ? -20.535 0.914 18.126 1.00 94.62 118 MET A O 1
ATOM 837 N N . LEU A 1 119 ? -22.721 0.429 17.916 1.00 91.81 119 LEU A N 1
ATOM 838 C CA . LEU A 1 119 ? -23.070 0.644 19.316 1.00 91.81 119 LEU A CA 1
ATOM 839 C C . LEU A 1 119 ? -23.088 -0.701 20.048 1.00 91.81 119 LEU A C 1
ATOM 841 O O . LEU A 1 119 ? -23.835 -1.606 19.676 1.00 91.81 119 LEU A O 1
ATOM 845 N N . ILE A 1 120 ? -22.290 -0.810 21.104 1.00 90.44 120 ILE A N 1
ATOM 846 C CA . ILE A 1 120 ? -22.287 -1.931 22.040 1.00 90.44 120 ILE A CA 1
ATOM 847 C C . ILE A 1 120 ? -22.969 -1.456 23.324 1.00 90.44 120 ILE A C 1
ATOM 849 O O . ILE A 1 120 ? -22.455 -0.583 24.024 1.00 90.44 120 ILE A O 1
ATOM 853 N N . ASP A 1 121 ? -24.135 -2.029 23.615 1.00 85.88 121 ASP A N 1
ATOM 854 C CA . ASP A 1 121 ? -24.872 -1.798 24.858 1.00 85.88 121 ASP A CA 1
ATOM 855 C C . ASP A 1 121 ? -24.398 -2.782 25.937 1.00 85.88 121 ASP A C 1
ATOM 857 O O . ASP A 1 121 ? -24.417 -3.998 25.729 1.00 85.88 121 ASP A O 1
ATOM 861 N N . GLY A 1 122 ? -23.966 -2.261 27.087 1.00 78.00 122 GLY A N 1
ATOM 862 C CA . GLY A 1 122 ? -23.584 -3.060 28.250 1.00 78.00 122 GLY A CA 1
ATOM 863 C C . GLY A 1 122 ? -24.767 -3.699 28.986 1.00 78.00 122 GLY A C 1
ATOM 864 O O . GLY A 1 122 ? -24.545 -4.499 29.897 1.00 78.00 122 GLY A O 1
ATOM 865 N N . GLY A 1 123 ? -26.009 -3.379 28.603 1.00 76.00 123 GLY A N 1
ATOM 866 C CA . GLY A 1 123 ? -27.217 -3.894 29.242 1.00 76.00 123 GLY A CA 1
ATOM 867 C C . GLY A 1 123 ? -27.467 -3.282 30.625 1.00 76.00 123 GLY A C 1
ATOM 868 O O . GLY A 1 123 ? -26.846 -2.294 31.022 1.00 76.00 123 GLY A O 1
ATOM 869 N N . GLN A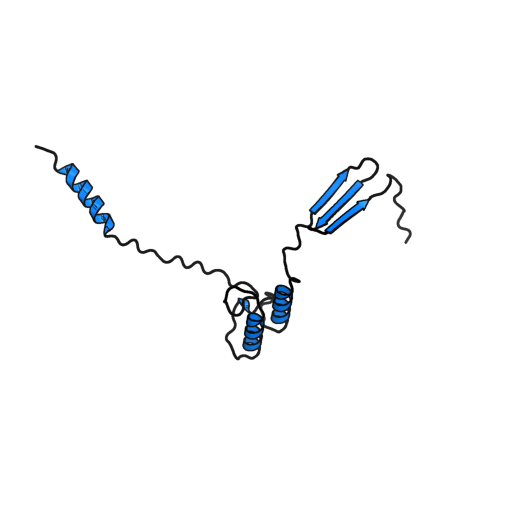 1 124 ? -28.413 -3.848 31.381 1.00 74.94 124 GLN A N 1
ATOM 870 C CA . GLN A 1 124 ? -28.741 -3.350 32.721 1.00 74.94 124 GLN A CA 1
ATOM 871 C C . GLN A 1 124 ? -27.630 -3.668 33.733 1.00 74.94 124 GLN A C 1
ATOM 873 O O . GLN A 1 124 ? -27.060 -4.761 33.746 1.00 74.94 124 GLN A O 1
ATOM 878 N N . ARG A 1 125 ? -27.362 -2.731 34.654 1.00 69.75 125 ARG A N 1
ATOM 879 C CA . ARG A 1 125 ? -26.496 -2.969 35.823 1.00 69.75 125 ARG A CA 1
ATOM 880 C C . ARG A 1 125 ? -26.910 -4.258 36.551 1.00 69.75 125 ARG A C 1
ATOM 882 O O . ARG A 1 125 ? -27.976 -4.312 37.157 1.00 69.75 125 ARG A O 1
ATOM 889 N N . GLY A 1 126 ? -26.024 -5.257 36.549 1.00 67.38 126 GLY A 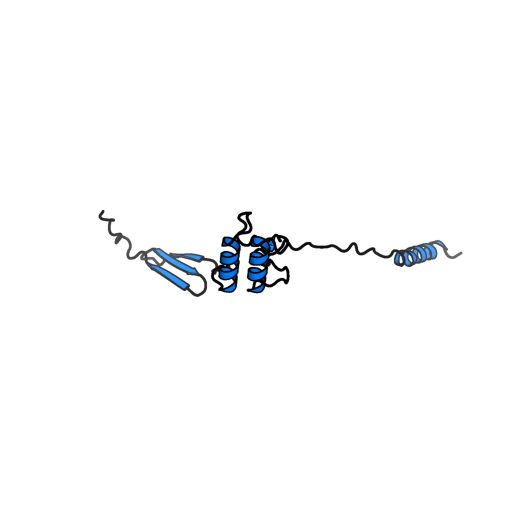N 1
ATOM 890 C CA . GLY A 1 126 ? -26.213 -6.523 37.268 1.00 67.38 126 GLY A CA 1
ATOM 891 C C . GLY A 1 126 ? -26.729 -7.694 36.426 1.00 67.38 126 GLY A C 1
ATOM 892 O O . GLY A 1 126 ? -26.776 -8.802 36.950 1.00 67.38 126 GLY A O 1
ATOM 893 N N . ASP A 1 127 ? -27.030 -7.483 35.140 1.00 65.56 127 ASP A N 1
ATOM 894 C CA . ASP A 1 127 ? -27.450 -8.532 34.191 1.00 65.56 127 ASP A CA 1
ATOM 895 C C . ASP A 1 127 ? -26.268 -9.196 33.458 1.00 65.56 127 ASP A C 1
ATOM 897 O O . ASP A 1 127 ? -26.431 -9.862 32.434 1.00 65.56 127 ASP A O 1
ATOM 901 N N . CYS A 1 128 ? -25.048 -9.049 33.987 1.00 65.06 128 CYS A N 1
ATOM 902 C CA . CYS A 1 128 ? -23.888 -9.779 33.498 1.00 65.06 128 CYS A CA 1
ATOM 903 C C . CYS A 1 128 ? -24.109 -11.283 33.711 1.00 65.06 128 CYS A C 1
ATOM 905 O O . CYS A 1 128 ? -23.900 -11.826 34.796 1.00 65.06 128 CYS A O 1
ATOM 907 N N . ALA A 1 129 ? -24.546 -11.971 32.655 1.00 63.94 129 ALA A N 1
ATOM 908 C CA . ALA A 1 129 ? -24.602 -13.419 32.648 1.00 63.94 129 ALA A CA 1
ATOM 909 C C . ALA A 1 129 ? -23.195 -13.946 32.946 1.00 63.94 129 ALA A C 1
ATOM 911 O O . ALA A 1 129 ? -22.235 -13.629 32.238 1.00 63.94 129 ALA A O 1
ATOM 912 N N . ALA A 1 130 ? -23.061 -14.731 34.016 1.00 62.19 130 ALA A N 1
ATOM 913 C CA . ALA A 1 130 ? -21.825 -15.448 34.273 1.00 62.19 130 ALA A CA 1
ATOM 914 C C . ALA A 1 130 ? -21.514 -16.288 33.029 1.00 62.19 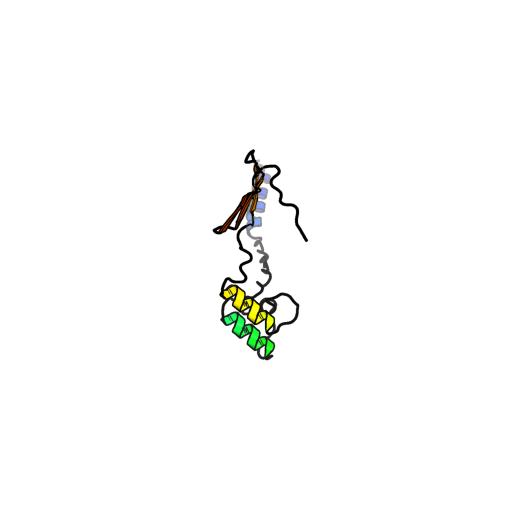130 ALA A C 1
ATOM 916 O O . ALA A 1 130 ? -22.377 -17.027 32.558 1.00 62.19 130 ALA A O 1
ATOM 917 N N . TYR A 1 131 ? -20.304 -16.158 32.489 1.00 57.78 131 TYR A N 1
ATOM 918 C CA . TYR A 1 131 ? -19.814 -17.068 31.461 1.00 57.78 131 TYR A CA 1
ATOM 919 C C . TYR A 1 131 ? -19.909 -18.494 32.022 1.00 57.78 131 TYR A C 1
ATOM 921 O O . TYR A 1 131 ? -19.160 -18.849 32.935 1.00 57.78 131 TYR A O 1
ATOM 929 N N . ILE A 1 132 ? -20.883 -19.273 31.545 1.00 61.50 132 ILE A N 1
ATOM 930 C CA . ILE A 1 132 ? -20.998 -20.692 31.878 1.00 61.50 132 ILE A CA 1
ATOM 931 C C . ILE A 1 132 ? -20.097 -21.425 30.873 1.00 61.50 132 ILE A C 1
ATOM 933 O O . ILE A 1 132 ? -20.374 -21.336 29.676 1.00 61.50 132 ILE A O 1
ATOM 937 N N . PRO A 1 133 ? -19.002 -22.056 31.336 1.00 65.06 133 PRO A N 1
ATOM 938 C CA . PRO A 1 133 ? -18.035 -22.741 30.481 1.00 65.06 133 PRO A CA 1
ATOM 939 C C . PRO A 1 133 ? -18.611 -23.976 29.782 1.00 65.06 133 PRO A C 1
ATOM 941 O O . PRO A 1 133 ? -19.589 -24.566 30.301 1.00 65.06 133 PRO A O 1
#

pLDDT: mean 79.99, std 17.41, range [45.47, 98.12]

InterPro domains:
  IPR002105 Dockerin type I repeat [PF00404] (34-83)
  IPR016134 Dockerin domain [PS51766] (30-94)
  IPR036439 Dockerin domain superfamily [G3DSA:1.10.1330.10] (33-91)
  IPR036439 Dockerin domain superfamily [SSF63446] (32-88)
  IPR036866 Ribonuclease Z/Hydroxyacylglutathione hydrolase-like [G3DSA:3.60.15.10] (94-131)

Organism: NCBI:txid412755

Radius of gyration: 31.32 Å; chains: 1; bounding box: 62×94×55 Å

Foldseek 3Di:
DDDPVVVVVVVVVVVVVVPPPPPPPPPPPDPQQAQVFVPPPDLDVVSLVSLVCVVVVNDPGDPNQNNVPPPDSDVVSSVNSVCVRVVNPPPPQDPFDWDFDCPPQFIWIWTDGPPDIDIDTRDGVPPPDDPDD

Sequence (133 aa):
MRSKAATLVAVALLLALSSGAVFADLSVTIPPQAGDANRDGSIDALDITKVEKVIAGLDAATAGADANLDGDINACDITKVERVIAGLDASSAGELTIHFIDVGQGDAILIDHGTYEMLIDGGQRGDCAAYIP